Protein AF-A0A1G2D4Y0-F1 (afdb_monomer_lite)

Sequence (90 aa):
MDKAKEKKAVRHQYKLGDICVFTNRGVSGVTSNDGKHCRITSLKLREWWAQGEPEYVIEFLDEEGRGIEHGFGCRESELERQNLTERRTT

pLDDT: mean 78.23, std 15.89, range [44.75, 94.5]

Radius of gyration: 15.08 Å; chains: 1; bounding box: 34×56×27 Å

Structure (mmCIF, N/CA/C/O backbone):
data_AF-A0A1G2D4Y0-F1
#
_entry.id   AF-A0A1G2D4Y0-F1
#
loop_
_atom_site.group_PDB
_atom_site.id
_atom_site.type_symbol
_atom_site.label_atom_id
_atom_site.label_alt_id
_atom_site.label_comp_id
_atom_site.label_asym_id
_atom_site.label_entity_id
_atom_site.label_seq_id
_atom_site.pdbx_PDB_ins_code
_atom_site.Cartn_x
_atom_site.Cartn_y
_atom_site.Cartn_z
_atom_site.occupancy
_atom_site.B_iso_or_equiv
_atom_site.auth_seq_id
_atom_site.auth_comp_id
_atom_site.auth_asym_id
_atom_site.auth_atom_id
_atom_site.pdbx_PDB_model_num
ATOM 1 N N . MET A 1 1 ? 20.980 -32.515 1.305 1.00 45.28 1 MET A N 1
ATOM 2 C CA . MET A 1 1 ? 20.916 -31.498 2.380 1.00 45.28 1 MET A CA 1
ATOM 3 C C . MET A 1 1 ? 19.816 -30.525 2.004 1.00 45.28 1 MET A C 1
ATOM 5 O O . MET A 1 1 ? 20.071 -29.516 1.358 1.00 45.28 1 MET A O 1
ATOM 9 N N . ASP A 1 2 ? 18.585 -30.868 2.352 1.00 46.19 2 ASP A N 1
ATOM 10 C CA . ASP A 1 2 ? 17.402 -30.094 2.004 1.00 46.19 2 ASP A CA 1
ATOM 11 C C . ASP A 1 2 ? 17.201 -28.988 3.037 1.00 46.19 2 ASP A C 1
ATOM 13 O O . ASP A 1 2 ? 16.559 -29.175 4.068 1.00 46.19 2 ASP A O 1
ATOM 17 N N . LYS A 1 3 ? 17.775 -27.808 2.779 1.00 49.03 3 LYS A N 1
ATOM 18 C CA . LYS A 1 3 ? 17.347 -26.588 3.472 1.00 49.03 3 LYS A CA 1
ATOM 19 C C . LYS A 1 3 ? 16.008 -26.163 2.876 1.00 49.03 3 LYS A C 1
ATOM 21 O O . LYS A 1 3 ? 15.946 -25.252 2.053 1.00 49.03 3 LYS A O 1
ATOM 26 N N . ALA A 1 4 ? 14.934 -26.835 3.285 1.00 55.56 4 ALA A N 1
ATOM 27 C CA . ALA A 1 4 ? 13.596 -26.295 3.128 1.00 55.56 4 ALA A CA 1
ATOM 28 C C . ALA A 1 4 ? 13.582 -24.936 3.844 1.00 55.56 4 ALA A C 1
ATOM 30 O O . ALA A 1 4 ? 13.674 -24.859 5.066 1.00 55.56 4 ALA A O 1
ATOM 31 N N . LYS A 1 5 ? 13.571 -23.851 3.063 1.00 53.59 5 LYS A N 1
ATOM 32 C CA . LYS A 1 5 ? 13.380 -22.481 3.547 1.00 53.59 5 LYS A CA 1
ATOM 33 C C . LYS A 1 5 ? 11.999 -22.453 4.211 1.00 53.59 5 LYS A C 1
ATOM 35 O O . LYS A 1 5 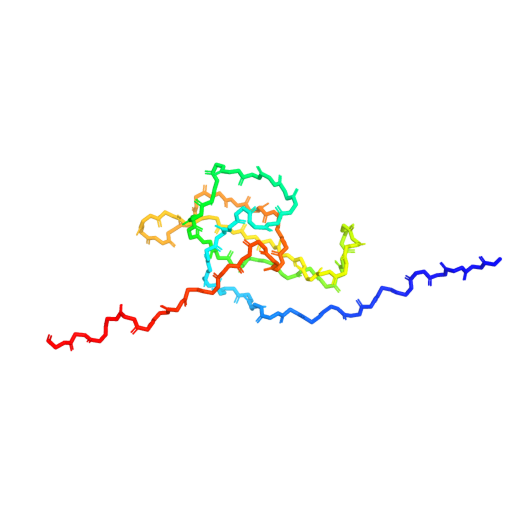? 10.991 -22.299 3.522 1.00 53.59 5 LYS A O 1
ATOM 40 N N . GLU A 1 6 ? 11.939 -22.689 5.520 1.00 55.66 6 GLU A N 1
ATOM 41 C CA . GLU A 1 6 ? 10.716 -22.517 6.300 1.00 55.66 6 GLU A CA 1
ATOM 42 C C . GLU A 1 6 ? 10.218 -21.093 6.065 1.00 55.66 6 GLU A C 1
ATOM 44 O O . GLU A 1 6 ? 10.863 -20.111 6.440 1.00 55.66 6 GLU A O 1
ATOM 49 N N . LYS A 1 7 ? 9.088 -20.977 5.362 1.00 54.31 7 LYS A N 1
ATOM 50 C CA . LYS A 1 7 ? 8.423 -19.699 5.132 1.00 54.31 7 LYS A CA 1
ATOM 51 C C . LYS A 1 7 ? 7.863 -19.254 6.478 1.00 54.31 7 LYS A C 1
ATOM 53 O O . LYS A 1 7 ? 6.808 -19.736 6.885 1.00 54.31 7 LYS A O 1
ATOM 58 N N . LYS A 1 8 ? 8.606 -18.405 7.191 1.00 57.94 8 LYS A N 1
ATOM 59 C CA . LYS A 1 8 ? 8.182 -17.860 8.483 1.00 57.94 8 LYS A CA 1
ATOM 60 C C . LYS A 1 8 ? 6.860 -17.119 8.305 1.00 57.94 8 LYS A C 1
ATOM 62 O O . LYS A 1 8 ? 6.677 -16.394 7.330 1.00 57.94 8 LYS A O 1
ATOM 67 N N . ALA A 1 9 ? 5.940 -17.329 9.242 1.00 63.03 9 ALA A N 1
ATOM 68 C CA . ALA A 1 9 ? 4.720 -16.543 9.310 1.00 63.03 9 ALA A CA 1
ATOM 69 C C . ALA A 1 9 ? 5.102 -15.073 9.518 1.00 63.03 9 ALA A C 1
ATOM 71 O O . ALA A 1 9 ? 5.832 -14.741 10.454 1.00 63.03 9 ALA A O 1
ATOM 72 N N . VAL A 1 10 ? 4.635 -14.214 8.620 1.00 73.19 10 VAL A N 1
ATOM 73 C CA . VAL A 1 10 ? 4.957 -12.791 8.633 1.00 73.19 10 VAL A CA 1
ATOM 74 C C . VAL A 1 10 ? 3.872 -12.056 9.411 1.00 73.19 10 VAL A C 1
ATOM 76 O O . VAL A 1 10 ? 2.684 -12.287 9.187 1.00 73.19 10 VAL A O 1
ATOM 79 N N . ARG A 1 11 ? 4.260 -11.205 10.364 1.00 82.00 11 ARG A N 1
ATOM 80 C CA . ARG A 1 11 ? 3.313 -10.438 11.180 1.00 82.00 11 ARG A CA 1
ATOM 81 C C . ARG A 1 11 ? 3.117 -9.050 10.573 1.00 82.00 11 ARG A C 1
ATOM 83 O O . ARG A 1 11 ? 3.949 -8.180 10.780 1.00 82.00 11 ARG A O 1
ATOM 90 N N . HIS A 1 12 ? 1.999 -8.845 9.880 1.00 86.94 12 HIS A N 1
ATOM 91 C CA . HIS A 1 12 ? 1.623 -7.550 9.296 1.00 86.94 12 HIS A CA 1
ATOM 92 C C . HIS A 1 12 ? 1.166 -6.546 10.359 1.00 86.94 12 HIS A C 1
ATOM 94 O O . HIS A 1 12 ? 0.241 -6.831 11.140 1.00 86.94 12 HIS A O 1
ATOM 100 N N . GLN A 1 13 ? 1.774 -5.358 10.367 1.00 90.19 13 GLN A N 1
ATOM 101 C CA . GLN A 1 13 ? 1.334 -4.243 11.205 1.00 90.19 13 GLN A CA 1
ATOM 102 C C . GLN A 1 13 ? 0.065 -3.578 10.668 1.00 90.19 13 GLN A C 1
ATOM 104 O O . GLN A 1 13 ? -0.802 -3.219 11.471 1.00 90.19 13 GLN A O 1
ATOM 109 N N . TYR A 1 14 ? -0.055 -3.446 9.346 1.00 91.38 14 TYR A N 1
ATOM 110 C CA . TYR A 1 14 ? -1.248 -2.916 8.686 1.00 91.38 14 TYR A CA 1
ATOM 111 C C . TYR A 1 14 ? -2.293 -4.017 8.463 1.00 91.38 14 TYR A C 1
ATOM 113 O O . TYR A 1 14 ? -1.972 -5.210 8.390 1.00 91.38 14 TYR A O 1
ATOM 121 N N . LYS A 1 15 ? -3.563 -3.621 8.388 1.00 92.94 15 LYS A N 1
ATOM 122 C CA . LYS A 1 15 ? -4.727 -4.483 8.157 1.00 92.94 15 LYS A CA 1
ATOM 123 C C . LYS A 1 15 ? -5.385 -4.160 6.823 1.00 92.94 15 LYS A C 1
ATOM 125 O O . LYS A 1 15 ? -5.154 -3.114 6.229 1.00 92.94 15 LYS A O 1
ATOM 130 N N . LEU A 1 16 ? -6.198 -5.097 6.339 1.00 93.00 16 LEU A N 1
ATOM 131 C CA . LEU A 1 16 ? -6.988 -4.893 5.130 1.00 93.00 16 LEU A CA 1
ATOM 132 C C . LEU A 1 16 ? -7.900 -3.671 5.311 1.00 93.00 16 LEU A C 1
ATOM 134 O O . LEU A 1 16 ? -8.625 -3.596 6.300 1.00 93.00 16 LEU A O 1
ATOM 138 N N . GLY A 1 17 ? -7.863 -2.742 4.358 1.00 90.81 17 GLY A N 1
ATOM 139 C CA . GLY A 1 17 ? -8.621 -1.495 4.405 1.00 90.81 17 GLY A CA 1
ATOM 140 C C . GLY A 1 17 ? -7.921 -0.331 5.112 1.00 90.81 17 GLY A C 1
ATOM 141 O O . GLY A 1 17 ? -8.419 0.789 4.999 1.00 90.81 17 GLY A O 1
ATOM 142 N N . ASP A 1 18 ? -6.778 -0.548 5.777 1.00 93.25 18 ASP A N 1
ATOM 143 C CA . ASP A 1 18 ? -6.013 0.549 6.381 1.00 93.25 18 ASP A CA 1
ATOM 144 C C . ASP A 1 18 ? -5.586 1.553 5.304 1.00 93.25 18 ASP A C 1
ATOM 146 O O . ASP A 1 18 ? -5.146 1.169 4.215 1.00 93.25 18 ASP A O 1
ATOM 150 N N . ILE A 1 19 ? -5.707 2.841 5.629 1.00 92.69 19 ILE A N 1
ATOM 151 C CA . ILE A 1 19 ? -5.225 3.946 4.799 1.00 92.69 19 ILE A CA 1
ATOM 152 C C . ILE A 1 19 ? -3.863 4.387 5.331 1.00 92.69 19 ILE A C 1
ATOM 154 O O . ILE A 1 19 ? -3.673 4.589 6.532 1.00 92.69 19 ILE A O 1
ATOM 158 N N . CYS A 1 20 ? -2.906 4.515 4.424 1.00 92.75 20 CYS A N 1
ATOM 159 C CA . CYS A 1 20 ? -1.531 4.890 4.718 1.00 92.75 20 CYS A CA 1
ATOM 160 C C . CYS A 1 20 ? -0.950 5.711 3.565 1.00 92.75 20 CYS A C 1
ATOM 162 O O . CYS A 1 20 ? -1.592 5.911 2.531 1.00 92.75 20 CYS A O 1
ATOM 164 N N . VAL A 1 21 ? 0.258 6.225 3.760 1.00 92.88 21 VAL A N 1
ATOM 165 C CA . VAL A 1 21 ? 0.982 6.990 2.746 1.00 92.88 21 VAL A CA 1
ATOM 166 C C . VAL A 1 21 ? 2.073 6.097 2.179 1.00 92.88 21 VAL A C 1
ATOM 168 O O . VAL A 1 21 ? 2.881 5.560 2.939 1.00 92.88 21 VAL A O 1
ATOM 171 N N . PHE A 1 22 ? 2.096 5.930 0.859 1.00 91.50 22 PHE A N 1
ATOM 172 C CA . PHE A 1 22 ? 3.215 5.270 0.200 1.00 91.50 22 PHE A CA 1
ATOM 173 C C . PHE A 1 22 ? 4.427 6.199 0.215 1.00 91.50 22 PHE A C 1
ATOM 175 O O . PHE A 1 22 ? 4.318 7.381 -0.109 1.00 91.50 22 PHE A O 1
ATOM 182 N N . THR A 1 23 ? 5.580 5.660 0.587 1.00 89.88 23 THR A N 1
ATOM 183 C CA . THR A 1 23 ? 6.834 6.398 0.679 1.00 89.88 23 THR A CA 1
ATOM 184 C C . THR A 1 23 ? 7.918 5.706 -0.1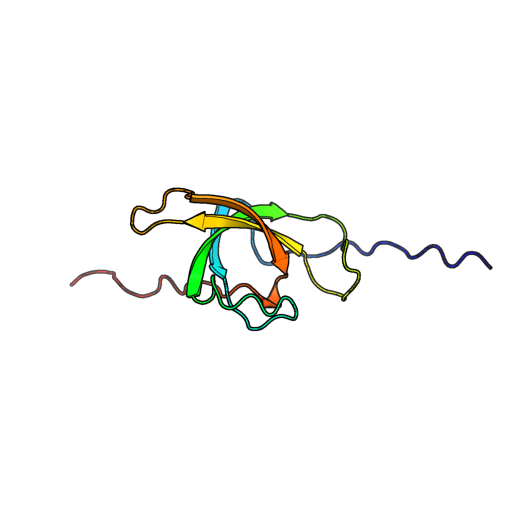30 1.00 89.88 23 THR A C 1
ATOM 186 O O . THR A 1 23 ? 7.995 4.479 -0.199 1.00 89.88 23 THR A O 1
ATOM 189 N N . ASN A 1 24 ? 8.827 6.495 -0.686 1.00 82.38 24 ASN A N 1
ATOM 190 C CA . ASN A 1 24 ? 10.014 5.994 -1.376 1.00 82.38 24 ASN A CA 1
ATOM 191 C C . ASN A 1 24 ? 11.102 5.439 -0.431 1.00 82.38 24 ASN A C 1
ATOM 193 O O . ASN A 1 24 ? 12.215 5.170 -0.882 1.00 82.38 24 ASN A O 1
ATOM 197 N N . ARG A 1 25 ? 10.818 5.283 0.873 1.00 76.06 25 ARG A N 1
ATOM 198 C CA . ARG A 1 25 ? 11.804 4.866 1.888 1.00 76.06 25 ARG A CA 1
ATOM 199 C C 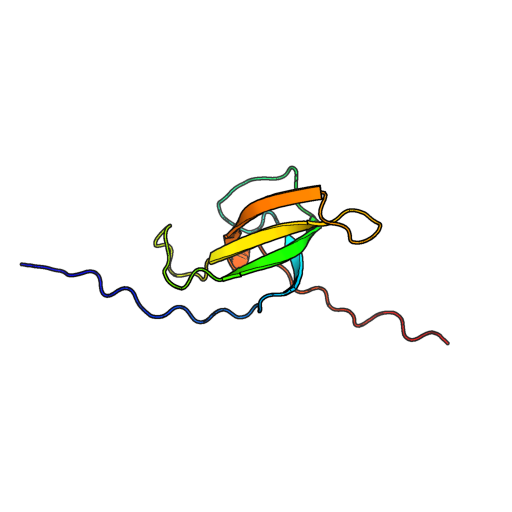. ARG A 1 25 ? 12.247 3.407 1.758 1.00 76.06 25 ARG A C 1
ATOM 201 O O . ARG A 1 25 ? 13.189 3.005 2.440 1.00 76.06 25 ARG A O 1
ATOM 208 N N . GLY A 1 26 ? 11.611 2.623 0.889 1.00 65.00 26 GLY A N 1
ATOM 209 C CA . GLY A 1 26 ? 12.059 1.275 0.552 1.00 65.00 26 GLY A CA 1
ATOM 210 C C . GLY A 1 26 ? 12.826 1.168 -0.765 1.00 65.00 26 GLY A C 1
ATOM 211 O O . GLY A 1 26 ? 13.041 2.109 -1.518 1.00 65.00 26 GLY A O 1
ATOM 212 N N . VAL A 1 27 ? 13.255 -0.058 -1.045 1.00 58.12 27 VAL A N 1
ATOM 213 C CA . VAL A 1 27 ? 14.121 -0.454 -2.176 1.00 58.12 27 VAL A CA 1
ATOM 214 C C . VAL A 1 27 ? 13.446 -0.359 -3.564 1.00 58.12 27 VAL A C 1
ATOM 216 O O . VAL A 1 27 ? 14.137 -0.536 -4.561 1.00 58.12 27 VAL A O 1
ATOM 219 N N . SER A 1 28 ? 12.129 -0.110 -3.681 1.00 62.00 28 SER A N 1
ATOM 220 C CA . SER A 1 28 ? 11.483 -0.035 -5.008 1.00 62.00 28 SER A CA 1
ATOM 221 C C . SER A 1 28 ? 11.956 1.170 -5.826 1.00 62.00 28 SER A C 1
ATOM 223 O O . SER A 1 28 ? 11.930 1.115 -7.054 1.00 62.00 28 SER A O 1
ATOM 225 N N . GLY A 1 29 ? 12.402 2.247 -5.163 1.00 57.72 29 GLY A N 1
ATOM 226 C CA . GLY A 1 29 ? 12.895 3.464 -5.815 1.00 57.72 29 GLY A CA 1
ATOM 227 C C . GLY A 1 29 ? 11.839 4.206 -6.644 1.00 57.72 29 GLY A C 1
ATOM 228 O O . GLY A 1 29 ? 12.184 5.110 -7.403 1.00 57.72 29 GLY A O 1
ATOM 229 N N . VAL A 1 30 ? 10.557 3.836 -6.522 1.00 69.44 30 VAL A N 1
ATOM 230 C CA . VAL A 1 30 ? 9.454 4.448 -7.270 1.00 69.44 30 VAL A CA 1
ATOM 231 C C . VAL A 1 30 ? 9.112 5.795 -6.638 1.00 69.44 30 VAL A C 1
ATOM 233 O O . VAL A 1 30 ? 8.394 5.875 -5.646 1.00 69.44 30 VAL A O 1
ATOM 236 N N . THR A 1 31 ? 9.627 6.875 -7.223 1.00 72.69 31 THR A N 1
ATOM 237 C CA . THR A 1 31 ? 9.399 8.246 -6.737 1.00 72.69 31 THR A CA 1
ATOM 238 C C . THR A 1 31 ? 8.078 8.845 -7.213 1.00 72.69 31 THR A C 1
ATOM 240 O O . THR A 1 31 ? 7.573 9.777 -6.599 1.00 72.69 31 THR A O 1
ATOM 243 N N . SER A 1 32 ? 7.474 8.303 -8.275 1.00 78.75 32 SER A N 1
ATOM 244 C CA . SER A 1 32 ? 6.254 8.846 -8.895 1.00 78.75 32 SER A CA 1
ATOM 245 C C . SER A 1 32 ? 5.005 8.775 -8.010 1.00 78.75 32 SER A C 1
ATOM 247 O O . SER A 1 32 ? 4.009 9.446 -8.292 1.00 78.75 32 SER A O 1
ATOM 249 N N . ASN A 1 33 ? 5.044 7.949 -6.964 1.00 82.12 33 ASN A N 1
ATOM 250 C CA . ASN A 1 33 ? 3.933 7.728 -6.042 1.00 82.12 33 ASN A CA 1
ATOM 251 C C . ASN A 1 33 ? 4.279 8.088 -4.589 1.00 82.12 33 ASN A C 1
ATOM 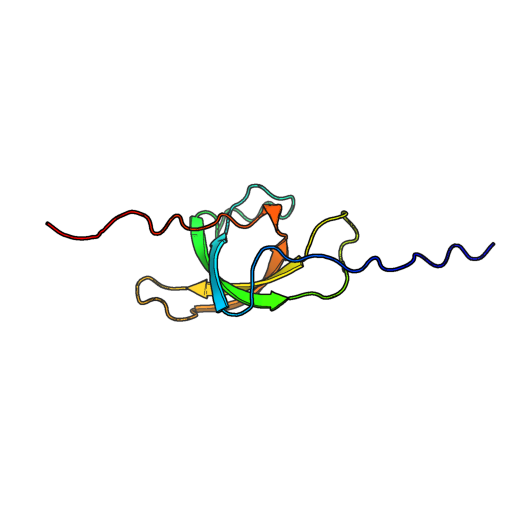253 O O . ASN A 1 33 ? 3.459 7.858 -3.703 1.00 82.12 33 ASN A O 1
ATOM 257 N N . ASP A 1 34 ? 5.466 8.652 -4.352 1.00 88.06 34 ASP A N 1
ATOM 258 C CA . ASP A 1 34 ? 5.892 9.104 -3.028 1.00 88.06 34 ASP A CA 1
ATOM 259 C C . ASP A 1 34 ? 4.919 10.158 -2.479 1.00 88.06 34 ASP A C 1
ATOM 261 O O . ASP A 1 34 ? 4.530 11.093 -3.181 1.00 88.06 34 ASP A O 1
ATOM 265 N N . GLY A 1 35 ? 4.476 9.973 -1.239 1.00 88.25 35 GLY A N 1
ATOM 266 C CA . GLY A 1 35 ? 3.499 10.841 -0.587 1.00 88.25 35 GLY A CA 1
ATOM 267 C C . GLY A 1 35 ? 2.037 10.587 -0.975 1.00 88.25 35 GLY A C 1
ATOM 268 O O . GLY A 1 35 ? 1.153 11.235 -0.414 1.00 88.25 35 GLY A O 1
ATOM 269 N N . LYS A 1 36 ? 1.734 9.655 -1.892 1.00 89.38 36 LYS A N 1
ATOM 270 C CA . LYS A 1 36 ? 0.340 9.357 -2.258 1.00 89.38 36 LYS A CA 1
ATOM 271 C C . LYS A 1 36 ? -0.359 8.528 -1.187 1.00 89.38 36 LYS A C 1
ATOM 273 O O . LYS A 1 36 ? 0.191 7.560 -0.657 1.00 89.38 36 LYS A O 1
ATOM 278 N N . HIS A 1 37 ? -1.618 8.872 -0.926 1.00 92.12 37 HIS A N 1
ATOM 279 C CA . HIS A 1 37 ? -2.490 8.045 -0.106 1.00 92.12 37 HIS A CA 1
ATOM 280 C C . HIS A 1 37 ? -2.791 6.727 -0.809 1.00 92.12 37 HIS A C 1
ATOM 282 O O . HIS A 1 37 ? -3.016 6.675 -2.020 1.00 92.12 37 HIS A O 1
ATOM 288 N N . CYS A 1 38 ? -2.814 5.657 -0.029 1.00 92.81 38 CYS A N 1
ATOM 289 C CA . CYS A 1 38 ? -3.126 4.331 -0.515 1.00 92.81 38 CYS A CA 1
ATOM 290 C C . CYS A 1 38 ? -3.880 3.520 0.538 1.00 92.81 38 CYS A C 1
ATOM 292 O O . CYS A 1 38 ? -3.801 3.784 1.740 1.00 92.81 38 CYS A O 1
ATOM 294 N N . ARG A 1 39 ? -4.636 2.530 0.071 1.00 94.38 39 ARG A N 1
ATOM 295 C CA . ARG A 1 39 ? -5.389 1.591 0.901 1.00 94.38 39 ARG A CA 1
ATOM 296 C C . ARG A 1 39 ? -4.801 0.198 0.769 1.00 94.38 39 ARG A C 1
ATOM 298 O O . ARG A 1 39 ? -4.553 -0.251 -0.347 1.00 94.38 39 ARG A O 1
ATOM 305 N N . ILE A 1 40 ? -4.656 -0.522 1.879 1.00 94.50 40 ILE A N 1
ATOM 306 C CA . ILE A 1 40 ? -4.277 -1.938 1.847 1.00 94.50 40 ILE A CA 1
ATOM 307 C C . ILE A 1 40 ? -5.420 -2.770 1.259 1.00 94.50 40 ILE A C 1
ATOM 309 O O . ILE A 1 40 ? -6.501 -2.854 1.845 1.00 94.50 40 ILE A O 1
ATOM 313 N N . THR A 1 41 ? -5.170 -3.444 0.139 1.00 94.38 41 THR A N 1
ATOM 314 C CA . THR A 1 41 ? -6.138 -4.320 -0.545 1.00 94.38 41 THR A CA 1
ATOM 315 C C . THR A 1 41 ? -5.785 -5.803 -0.442 1.00 94.38 41 THR A C 1
ATOM 317 O O . THR A 1 41 ? -6.650 -6.652 -0.642 1.00 94.38 41 THR A O 1
ATOM 320 N N . SER A 1 42 ? -4.548 -6.150 -0.071 1.00 93.38 42 SER A N 1
ATOM 321 C CA . SER A 1 42 ? -4.179 -7.529 0.268 1.00 93.38 42 SER A CA 1
ATOM 322 C C . SER A 1 42 ? -2.986 -7.589 1.217 1.00 93.38 42 SER A C 1
ATOM 324 O O . SER A 1 42 ? -2.030 -6.829 1.092 1.00 93.38 42 SER A O 1
ATOM 326 N N . LEU A 1 43 ? -3.003 -8.583 2.108 1.00 91.94 43 LEU A N 1
ATOM 327 C CA . LEU A 1 43 ? -1.880 -8.952 2.975 1.00 91.94 43 LEU A CA 1
ATOM 328 C C . LEU A 1 43 ? -1.187 -10.189 2.395 1.00 91.94 43 LEU A C 1
ATOM 330 O O . LEU A 1 43 ? -1.840 -11.210 2.164 1.00 91.94 43 LEU A O 1
ATOM 334 N N . LYS A 1 44 ? 0.123 -10.143 2.142 1.00 86.62 44 LYS A N 1
ATOM 335 C CA . LYS A 1 44 ? 0.853 -11.322 1.655 1.00 86.62 44 LYS A CA 1
ATOM 336 C C . LYS A 1 44 ? 1.272 -12.199 2.830 1.00 86.62 44 LYS A C 1
ATOM 338 O O . LYS A 1 44 ? 2.158 -11.847 3.595 1.00 86.62 44 LYS A O 1
ATOM 343 N N . LEU A 1 45 ? 0.672 -13.385 2.944 1.00 77.81 45 LEU A N 1
ATOM 344 C CA . LEU A 1 45 ? 0.931 -14.339 4.040 1.00 77.81 45 LEU A CA 1
ATOM 345 C C . LEU A 1 45 ? 2.361 -14.911 4.062 1.00 77.81 45 LEU A C 1
ATOM 347 O O . LEU A 1 45 ? 2.758 -15.570 5.021 1.00 77.81 45 LEU A O 1
ATOM 351 N N . ARG A 1 46 ? 3.106 -14.727 2.972 1.00 75.19 46 ARG A N 1
ATOM 352 C CA . ARG A 1 46 ? 4.473 -15.200 2.764 1.00 75.19 46 ARG A CA 1
ATOM 353 C C . ARG A 1 46 ? 5.216 -14.111 2.012 1.00 75.19 46 ARG A C 1
ATOM 355 O O . ARG A 1 46 ? 4.642 -13.553 1.082 1.00 75.19 46 ARG A O 1
ATOM 362 N N . GLU A 1 47 ? 6.472 -13.887 2.365 1.00 70.06 47 GLU A N 1
ATOM 363 C CA . GLU A 1 47 ? 7.359 -13.006 1.605 1.00 70.06 47 GLU A CA 1
ATOM 364 C C . GLU A 1 47 ? 7.610 -13.599 0.216 1.00 70.06 47 GLU A C 1
ATOM 366 O O . GLU A 1 47 ? 7.976 -14.776 0.090 1.00 70.06 47 GLU A O 1
ATOM 371 N N . TRP A 1 48 ? 7.383 -12.813 -0.830 1.00 72.94 48 TRP A N 1
ATOM 372 C CA . TRP A 1 48 ? 7.692 -13.177 -2.208 1.00 72.94 48 TRP A CA 1
ATOM 373 C C . TRP A 1 48 ? 9.078 -12.672 -2.608 1.00 72.94 48 TRP A C 1
ATOM 375 O O . TRP A 1 48 ? 9.778 -13.355 -3.354 1.00 72.94 48 TRP A O 1
ATOM 385 N N . TRP A 1 49 ? 9.511 -11.540 -2.057 1.00 71.12 49 TRP A N 1
ATOM 386 C CA . TRP A 1 49 ? 10.815 -10.929 -2.309 1.00 71.12 49 TRP A CA 1
ATOM 387 C C . TRP A 1 49 ? 11.898 -11.366 -1.311 1.00 71.12 49 TRP A C 1
ATOM 389 O O . TRP A 1 49 ? 13.075 -11.100 -1.542 1.00 71.12 49 TRP A O 1
ATOM 399 N N . ALA A 1 50 ? 11.526 -12.105 -0.256 1.00 66.94 50 ALA A N 1
ATOM 400 C CA . ALA A 1 50 ? 12.428 -12.744 0.713 1.00 66.94 50 ALA A CA 1
ATOM 401 C C . ALA A 1 50 ? 13.443 -11.783 1.375 1.00 66.94 50 ALA A C 1
ATOM 403 O O . ALA A 1 50 ? 14.615 -12.139 1.526 1.00 66.94 50 ALA A O 1
ATOM 404 N N . GLN A 1 51 ? 12.994 -10.583 1.760 1.00 70.69 51 GLN A N 1
ATOM 405 C CA . GLN A 1 51 ? 13.835 -9.526 2.351 1.00 70.69 51 GLN A CA 1
ATOM 406 C C . GLN A 1 51 ? 13.671 -9.356 3.873 1.00 70.69 51 GLN A C 1
ATOM 408 O O . GLN A 1 51 ? 14.280 -8.473 4.466 1.00 70.69 51 GLN A O 1
ATOM 413 N N . GLY A 1 52 ? 12.911 -10.228 4.526 1.00 77.94 52 GLY A N 1
ATOM 414 C CA . GLY A 1 52 ? 12.641 -10.214 5.960 1.00 77.94 52 GLY A CA 1
ATOM 415 C C . GLY A 1 52 ? 11.531 -9.254 6.397 1.00 77.94 52 GLY A C 1
ATOM 416 O O . GLY A 1 52 ? 11.461 -8.961 7.590 1.00 77.94 52 GLY A O 1
ATOM 417 N N . GLU A 1 53 ? 10.679 -8.761 5.490 1.00 82.88 53 GLU A N 1
ATOM 418 C CA . GLU A 1 53 ? 9.633 -7.778 5.811 1.00 82.88 53 GLU A CA 1
ATOM 419 C C . GLU A 1 53 ? 8.239 -8.151 5.267 1.00 82.88 53 GLU A C 1
ATOM 421 O O . GLU A 1 53 ? 8.129 -8.813 4.232 1.00 82.88 53 GLU A O 1
ATOM 426 N N . PRO A 1 54 ? 7.147 -7.744 5.950 1.00 88.56 54 PRO A N 1
ATOM 427 C CA . PRO A 1 54 ? 5.789 -7.927 5.449 1.00 88.56 54 PRO A CA 1
ATOM 428 C C . PRO A 1 54 ? 5.538 -7.216 4.121 1.00 88.56 54 PRO A C 1
ATOM 430 O O . PRO A 1 54 ? 5.898 -6.055 3.935 1.00 88.56 54 PRO A O 1
ATOM 433 N N . GLU A 1 55 ? 4.849 -7.917 3.223 1.00 90.38 55 GLU A N 1
ATOM 434 C CA . GLU A 1 55 ? 4.468 -7.412 1.907 1.00 90.38 55 GLU A CA 1
ATOM 435 C C . GLU A 1 55 ? 2.956 -7.192 1.820 1.00 90.38 55 GLU A C 1
ATOM 437 O O . GLU A 1 55 ? 2.146 -7.948 2.381 1.00 90.38 55 GLU A O 1
ATOM 442 N N . TYR A 1 56 ? 2.589 -6.167 1.061 1.00 91.81 56 TYR A N 1
ATOM 443 C CA . TYR A 1 56 ? 1.230 -5.680 0.898 1.00 91.81 56 TYR A CA 1
ATOM 444 C C . TYR A 1 56 ? 0.911 -5.488 -0.581 1.00 91.81 56 TYR A C 1
ATOM 446 O O . TYR A 1 56 ? 1.793 -5.278 -1.415 1.00 91.81 56 TYR A O 1
ATOM 454 N N . VAL A 1 57 ? -0.377 -5.557 -0.900 1.00 92.62 57 VAL A N 1
ATOM 455 C CA . VAL A 1 57 ? -0.913 -4.960 -2.121 1.00 92.62 57 VAL A CA 1
ATOM 456 C C . VAL A 1 57 ? -1.720 -3.749 -1.701 1.00 92.62 57 VAL A C 1
ATOM 458 O O . VAL A 1 57 ? -2.528 -3.843 -0.771 1.00 92.62 57 VAL A O 1
ATOM 461 N N . ILE A 1 58 ? -1.483 -2.637 -2.381 1.00 93.00 58 ILE A N 1
ATOM 462 C CA . ILE A 1 58 ? -2.157 -1.372 -2.147 1.00 93.00 58 ILE A CA 1
ATOM 463 C C . ILE A 1 58 ? -2.889 -0.899 -3.398 1.00 93.00 58 ILE A C 1
ATOM 465 O O . ILE A 1 58 ? -2.643 -1.347 -4.521 1.00 93.00 58 ILE A O 1
ATOM 469 N N . GLU A 1 59 ? -3.811 0.018 -3.173 1.00 94.06 59 GLU A N 1
ATOM 470 C CA . GLU A 1 59 ? -4.495 0.798 -4.193 1.00 94.06 59 GLU A CA 1
ATOM 471 C C . GLU A 1 59 ? -4.277 2.275 -3.881 1.00 94.06 59 GLU A C 1
ATOM 473 O O . GLU A 1 59 ? -4.540 2.702 -2.755 1.00 94.06 59 GLU A O 1
ATOM 478 N N . PHE A 1 60 ? -3.779 3.045 -4.848 1.00 92.12 60 PHE A N 1
ATOM 479 C CA . PHE A 1 60 ? -3.616 4.489 -4.679 1.00 92.12 60 PHE A CA 1
ATOM 480 C C . PHE A 1 60 ? -4.975 5.183 -4.704 1.00 92.12 60 PHE A C 1
ATOM 482 O O . PHE A 1 60 ? -5.861 4.784 -5.460 1.00 92.12 60 PHE A O 1
ATOM 489 N N . LEU A 1 61 ? -5.122 6.222 -3.886 1.00 91.00 61 LEU A N 1
ATOM 490 C CA . LEU A 1 61 ? -6.355 6.986 -3.736 1.00 91.00 61 LEU A CA 1
ATOM 491 C C . LEU A 1 61 ? -6.223 8.374 -4.383 1.00 91.00 61 LEU A C 1
ATOM 493 O O . LEU A 1 61 ? -5.155 8.984 -4.320 1.00 91.00 61 LEU A O 1
ATOM 497 N N . ASP A 1 62 ? -7.308 8.874 -4.977 1.00 89.75 62 ASP A N 1
ATOM 498 C CA . ASP A 1 62 ? -7.441 10.284 -5.360 1.00 89.75 62 ASP A CA 1
ATOM 499 C C . ASP A 1 62 ? -7.756 11.188 -4.152 1.00 89.75 62 ASP A C 1
ATOM 501 O O . ASP A 1 62 ? -7.863 10.739 -3.007 1.00 89.75 62 ASP A O 1
ATOM 505 N N . GLU A 1 63 ? -7.913 12.487 -4.415 1.00 86.88 63 GLU A N 1
ATOM 506 C CA . GLU A 1 63 ? -8.289 13.489 -3.409 1.00 86.88 63 GLU A CA 1
ATOM 507 C C . GLU A 1 63 ? -9.677 13.230 -2.793 1.00 86.88 63 GLU A C 1
ATOM 509 O O . GLU A 1 63 ? -9.930 13.631 -1.658 1.00 86.88 63 GLU A O 1
ATOM 514 N N . GLU A 1 64 ? -10.559 12.521 -3.505 1.00 88.06 64 GLU A N 1
ATOM 515 C CA . GLU A 1 64 ? -11.889 12.118 -3.033 1.00 88.06 64 GLU A CA 1
ATOM 516 C C . GLU A 1 64 ? -11.861 10.765 -2.284 1.00 88.06 64 GLU A C 1
ATOM 518 O O . GLU A 1 64 ? -12.896 10.281 -1.823 1.00 88.06 64 GLU A O 1
ATOM 523 N N . GLY A 1 65 ? -10.684 10.139 -2.134 1.00 83.88 65 GLY A N 1
ATOM 524 C CA . GLY A 1 65 ? -10.497 8.858 -1.446 1.00 83.88 65 GLY A CA 1
ATOM 525 C C . GLY A 1 65 ? -10.906 7.622 -2.261 1.00 83.88 65 GLY A C 1
ATOM 526 O O . GLY A 1 65 ? -11.056 6.527 -1.696 1.00 83.88 65 GLY A O 1
ATOM 527 N N . ARG A 1 66 ? -11.103 7.770 -3.575 1.00 88.38 66 ARG A N 1
ATOM 528 C CA . ARG A 1 66 ? -11.437 6.680 -4.503 1.00 88.38 66 ARG A CA 1
ATOM 529 C C . ARG A 1 66 ? -10.168 6.048 -5.060 1.00 88.38 66 ARG A C 1
ATOM 531 O O . ARG A 1 66 ? -9.188 6.736 -5.317 1.00 88.38 66 ARG A O 1
ATOM 538 N N . GLY A 1 67 ? -10.203 4.735 -5.271 1.00 85.62 67 GLY A N 1
ATOM 539 C CA . GLY A 1 67 ? -9.101 4.004 -5.891 1.00 85.62 67 GLY A CA 1
ATOM 540 C C . GLY A 1 67 ? -8.894 4.415 -7.348 1.00 85.62 67 GLY A C 1
ATOM 541 O O . GLY A 1 67 ? -9.844 4.372 -8.126 1.00 85.62 67 GLY A O 1
ATOM 542 N N . ILE A 1 68 ? -7.667 4.794 -7.712 1.00 84.25 68 ILE A N 1
ATOM 543 C CA . ILE A 1 68 ? -7.298 5.196 -9.085 1.00 84.25 68 ILE A CA 1
ATOM 544 C C . ILE A 1 68 ? -6.388 4.195 -9.795 1.00 84.25 68 ILE A C 1
ATOM 546 O O . ILE A 1 68 ? -6.360 4.152 -11.021 1.00 84.25 68 ILE A O 1
ATOM 550 N N . GLU A 1 69 ? -5.651 3.380 -9.043 1.00 78.19 69 GLU A N 1
ATOM 551 C CA . GLU A 1 69 ? -4.768 2.351 -9.586 1.00 78.19 69 GLU A CA 1
ATOM 552 C C . GLU A 1 69 ? -4.834 1.118 -8.688 1.00 78.19 69 GLU A C 1
ATOM 554 O O . GLU A 1 69 ? -4.528 1.183 -7.495 1.00 78.19 69 GLU A O 1
ATOM 559 N N . HIS A 1 70 ? -5.246 -0.009 -9.265 1.00 76.56 70 HIS A N 1
ATOM 560 C CA . HIS A 1 70 ? -5.355 -1.266 -8.541 1.00 76.56 70 HIS A CA 1
ATOM 561 C C . HIS A 1 70 ? -4.025 -2.022 -8.567 1.00 76.56 70 HIS A C 1
ATOM 563 O O . HIS A 1 70 ? -3.470 -2.280 -9.633 1.00 76.56 70 HIS A O 1
ATOM 569 N N . GLY A 1 71 ? -3.591 -2.511 -7.405 1.00 80.75 71 GLY A N 1
ATOM 570 C CA . GLY A 1 71 ? -2.681 -3.653 -7.359 1.00 80.75 71 GLY A CA 1
ATOM 571 C C . GLY A 1 71 ? -1.193 -3.320 -7.344 1.00 80.75 71 GLY A C 1
ATOM 572 O O . GLY A 1 71 ? -0.410 -4.043 -7.959 1.00 80.75 71 GLY A O 1
ATOM 573 N N . PHE A 1 72 ? -0.784 -2.286 -6.612 1.00 88.56 72 PHE A N 1
ATOM 574 C CA . PHE A 1 72 ? 0.631 -1.977 -6.425 1.00 88.56 72 PHE A CA 1
ATOM 575 C C . PHE A 1 72 ? 1.218 -2.820 -5.285 1.00 88.56 72 PHE A C 1
ATOM 577 O O . PHE A 1 72 ? 0.691 -2.840 -4.174 1.00 88.56 72 PHE A O 1
ATOM 584 N N . GLY A 1 73 ? 2.296 -3.554 -5.558 1.00 90.00 73 GLY A N 1
ATOM 585 C CA . GLY A 1 73 ? 3.000 -4.336 -4.544 1.00 90.00 73 GLY A CA 1
ATOM 586 C C . GLY A 1 73 ? 4.020 -3.478 -3.804 1.00 90.00 73 GLY A C 1
ATOM 587 O O . GLY A 1 73 ? 4.875 -2.872 -4.441 1.00 90.00 73 GLY A O 1
ATOM 588 N N . CYS A 1 74 ? 3.966 -3.461 -2.477 1.00 89.31 74 CYS A N 1
ATOM 589 C CA . CYS A 1 74 ? 4.931 -2.735 -1.655 1.00 89.31 74 CYS A CA 1
ATOM 590 C C . CYS A 1 74 ? 5.253 -3.487 -0.367 1.00 89.31 74 CYS A C 1
ATOM 592 O O . CYS A 1 74 ? 4.637 -4.507 -0.032 1.00 89.31 74 CYS A O 1
ATOM 594 N N . ARG A 1 75 ? 6.226 -2.969 0.371 1.00 90.25 75 ARG A N 1
ATOM 595 C CA . ARG A 1 75 ? 6.656 -3.528 1.649 1.00 90.25 75 ARG A CA 1
ATOM 596 C C . ARG A 1 75 ? 6.286 -2.629 2.811 1.00 90.25 75 ARG A C 1
ATOM 598 O O . ARG A 1 75 ? 5.949 -1.466 2.623 1.00 90.25 75 ARG A O 1
ATOM 605 N N . GLU A 1 76 ? 6.333 -3.181 4.019 1.00 89.62 76 GLU A N 1
ATOM 606 C CA . GLU A 1 76 ? 5.974 -2.447 5.233 1.00 89.62 76 GLU A CA 1
ATOM 607 C C . GLU A 1 76 ? 6.786 -1.161 5.407 1.00 89.62 76 GLU A C 1
ATOM 609 O O . GLU A 1 76 ? 6.222 -0.137 5.783 1.00 89.62 76 GLU A O 1
ATOM 614 N N . SER A 1 77 ? 8.084 -1.200 5.090 1.00 88.88 77 SER A N 1
ATOM 615 C CA . SER A 1 77 ? 8.977 -0.035 5.161 1.00 88.88 77 SER A CA 1
ATOM 616 C C . SER A 1 77 ? 8.640 1.080 4.164 1.00 88.88 77 SER A C 1
ATOM 618 O O . SER A 1 77 ? 9.058 2.219 4.355 1.00 88.88 77 SER A O 1
ATOM 620 N N . GLU A 1 78 ? 7.864 0.770 3.123 1.00 91.38 78 GLU A N 1
ATOM 621 C CA . GLU A 1 78 ? 7.400 1.715 2.102 1.00 91.38 78 GLU A CA 1
ATOM 622 C C . GLU A 1 78 ? 6.073 2.371 2.498 1.00 91.38 78 GLU A C 1
ATOM 624 O O . GLU A 1 78 ? 5.528 3.155 1.729 1.00 91.38 78 GLU A O 1
ATOM 629 N N . LEU A 1 79 ? 5.546 2.085 3.692 1.00 91.81 79 LEU A N 1
ATOM 630 C CA . LEU A 1 79 ? 4.268 2.602 4.167 1.00 91.81 79 LEU A CA 1
ATOM 631 C C . LEU A 1 79 ? 4.440 3.392 5.462 1.00 91.81 79 LEU A C 1
ATOM 633 O O . LEU A 1 79 ? 4.948 2.881 6.462 1.00 91.81 79 LEU A O 1
ATOM 637 N N . GLU A 1 80 ? 3.924 4.617 5.478 1.00 93.12 80 GLU A N 1
ATOM 638 C CA . GLU A 1 80 ? 3.841 5.444 6.678 1.00 93.12 80 GLU A CA 1
ATOM 639 C C . GLU A 1 80 ? 2.390 5.526 7.175 1.00 93.12 80 GLU A C 1
ATOM 641 O O . GLU A 1 80 ? 1.454 5.765 6.403 1.00 93.12 80 GLU A O 1
ATOM 646 N N . ARG A 1 81 ? 2.186 5.316 8.485 1.00 86.69 81 ARG A N 1
ATOM 647 C CA . ARG A 1 81 ? 0.870 5.494 9.107 1.00 86.69 81 ARG A CA 1
ATOM 648 C C . ARG A 1 81 ? 0.484 6.959 9.012 1.00 86.69 81 ARG A C 1
ATOM 650 O O . ARG A 1 81 ? 1.215 7.829 9.477 1.00 86.69 81 ARG A O 1
ATOM 657 N N . GLN A 1 82 ? -0.712 7.220 8.503 1.00 73.25 82 GLN A N 1
ATOM 658 C CA . GLN A 1 82 ? -1.300 8.538 8.640 1.00 73.25 82 GLN A CA 1
ATOM 659 C C . GLN A 1 82 ? -1.661 8.730 10.119 1.00 73.25 82 GLN A C 1
ATOM 661 O O . GLN A 1 82 ? -2.590 8.103 10.631 1.00 73.25 82 GLN A O 1
ATOM 666 N N . ASN A 1 83 ? -0.913 9.571 10.831 1.00 56.75 83 ASN A N 1
ATOM 667 C CA . ASN A 1 83 ? -1.365 10.077 12.122 1.00 56.75 83 ASN A CA 1
ATOM 668 C C . ASN A 1 83 ? -2.595 10.953 11.855 1.00 56.75 83 ASN A C 1
ATOM 670 O O . ASN A 1 83 ? -2.471 12.144 11.595 1.00 56.75 83 ASN A O 1
ATOM 674 N N . LEU A 1 84 ? -3.794 10.372 11.911 1.00 50.72 84 LEU A N 1
ATOM 675 C CA . LEU A 1 84 ? -5.073 11.092 11.833 1.00 50.72 84 LEU A CA 1
ATOM 676 C C . LEU A 1 84 ? -5.341 11.949 13.093 1.00 50.72 84 LEU A C 1
ATOM 678 O O . LEU A 1 84 ? -6.483 12.115 13.514 1.00 50.72 84 LEU A O 1
ATOM 682 N N . THR A 1 85 ? -4.300 12.492 13.728 1.00 44.75 85 THR A N 1
ATOM 683 C CA . THR A 1 85 ? -4.407 13.232 14.992 1.00 44.75 85 THR A CA 1
ATOM 684 C C . THR A 1 85 ? -4.797 14.700 14.804 1.00 44.75 85 THR A C 1
ATOM 686 O O . THR A 1 85 ? -4.906 15.420 15.788 1.00 44.75 85 THR A O 1
ATOM 689 N N . GLU A 1 86 ? -5.081 15.179 13.592 1.00 48.84 86 GLU A N 1
ATOM 690 C CA . GLU A 1 86 ? -5.453 16.584 13.393 1.00 48.84 86 GLU A CA 1
ATOM 691 C C . GLU A 1 86 ? -6.693 16.736 12.516 1.00 48.84 86 GLU A C 1
ATOM 693 O O . GLU A 1 86 ? -6.619 16.806 11.292 1.00 48.84 86 GLU A O 1
ATOM 698 N N . ARG A 1 87 ? -7.850 16.794 13.189 1.00 45.25 87 ARG A N 1
ATOM 699 C CA . ARG A 1 87 ? -8.855 17.878 13.104 1.00 45.25 87 ARG A CA 1
ATOM 700 C C . ARG A 1 87 ? -10.119 17.463 13.863 1.00 45.25 87 ARG A C 1
ATOM 702 O O . ARG A 1 87 ? -11.174 17.217 13.287 1.00 45.25 87 ARG A O 1
ATOM 709 N N . ARG A 1 88 ? -10.028 17.434 15.197 1.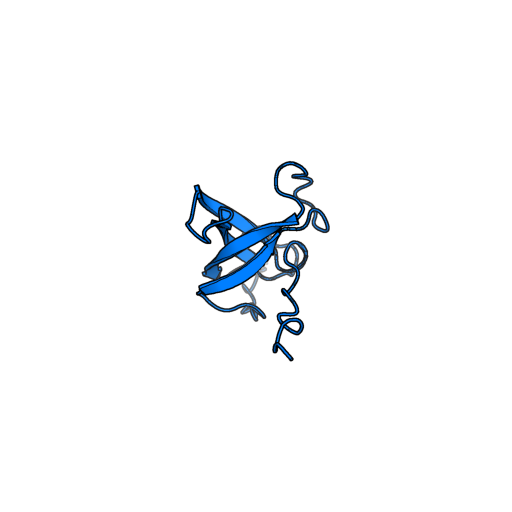00 44.81 88 ARG A N 1
ATOM 710 C CA . ARG A 1 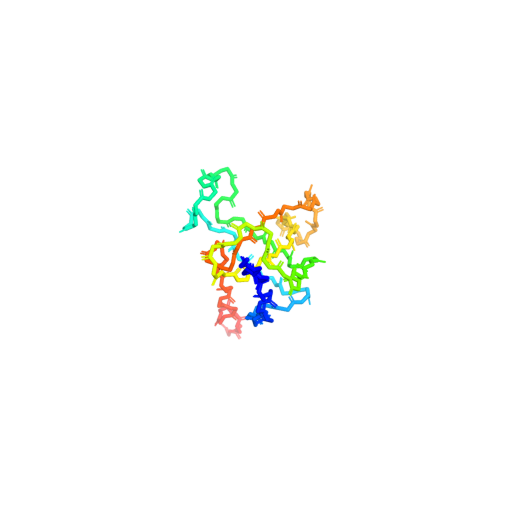88 ? -11.190 17.792 16.018 1.00 44.81 88 ARG A CA 1
ATOM 711 C C . ARG A 1 88 ? -11.218 19.315 16.056 1.00 44.81 88 ARG A C 1
ATOM 713 O O . ARG A 1 88 ? -10.398 19.942 16.710 1.00 44.81 88 ARG A O 1
ATOM 720 N N . THR A 1 89 ? -12.110 19.863 15.248 1.00 46.47 89 THR A N 1
ATOM 721 C CA . THR A 1 89 ? -12.559 21.254 15.250 1.00 46.47 89 THR A CA 1
ATOM 722 C C . THR A 1 89 ? -12.810 21.781 16.663 1.00 46.47 89 THR A C 1
ATOM 724 O O . THR A 1 89 ? -13.550 21.153 17.424 1.00 46.47 89 THR A O 1
ATOM 727 N N . THR A 1 90 ? -12.284 22.969 16.941 1.00 45.12 90 THR A N 1
ATOM 728 C CA . THR A 1 90 ? -12.955 24.014 17.729 1.00 45.12 90 THR A CA 1
ATOM 729 C C . THR A 1 90 ? -12.817 25.315 16.973 1.00 45.12 90 THR A C 1
ATOM 731 O O . THR A 1 90 ? -11.697 25.546 16.463 1.00 45.12 90 THR A O 1
#

Organism: NCBI:txid1798661

Secondary structure (DSSP, 8-state):
-------PPP--SS-TT-EEEE-TTSTT---TTTT-EEEEEEEESS-SS-SSS-EEEEEEE-TTS-EEEEEEEEEGGGEEE---------

Foldseek 3Di:
DDPPVPQDFADDPDDAFAKWAFACQDDPNPPVRHRFIKGFHDWDRGDPPPPNFTKTFIFTADPVRDGDGGTDIDTPSRTGHPPPVDDPDD